Protein AF-A0A530QS96-F1 (afdb_monomer_lite)

Structure (mmCIF, N/CA/C/O backbone):
data_AF-A0A530QS96-F1
#
_entry.id   AF-A0A530QS96-F1
#
loop_
_atom_site.group_PDB
_atom_site.id
_atom_site.type_symbol
_atom_site.label_atom_id
_atom_site.label_alt_id
_atom_site.label_comp_id
_atom_site.label_asym_id
_atom_site.label_entity_id
_atom_site.label_seq_id
_atom_site.pdbx_PDB_ins_code
_atom_site.Cartn_x
_atom_site.Cartn_y
_atom_site.Cartn_z
_atom_site.occupancy
_atom_site.B_iso_or_equiv
_atom_site.auth_seq_id
_atom_site.auth_comp_id
_atom_site.auth_asym_id
_atom_site.auth_atom_id
_atom_site.pdbx_PDB_model_num
ATOM 1 N N . MET A 1 1 ? 52.918 -19.359 4.777 1.00 41.69 1 MET A N 1
ATOM 2 C CA . MET A 1 1 ? 51.983 -19.382 5.922 1.00 41.69 1 MET A CA 1
ATOM 3 C C . MET A 1 1 ? 50.692 -18.713 5.476 1.00 41.69 1 MET A C 1
ATOM 5 O O . MET A 1 1 ? 50.726 -17.524 5.203 1.00 41.69 1 MET A O 1
ATOM 9 N N . GLN A 1 2 ? 49.600 -19.462 5.316 1.00 41.09 2 GLN A N 1
ATOM 10 C CA . GLN A 1 2 ? 48.292 -18.922 4.927 1.00 41.09 2 GLN A CA 1
ATOM 11 C C . GLN A 1 2 ? 47.269 -19.390 5.961 1.00 41.09 2 GLN A C 1
ATOM 13 O O . GLN A 1 2 ? 47.094 -20.590 6.153 1.00 41.09 2 GLN A O 1
ATOM 18 N N . ALA A 1 3 ? 46.660 -18.446 6.676 1.00 48.38 3 ALA A N 1
ATOM 19 C CA . ALA A 1 3 ? 45.587 -18.742 7.613 1.00 48.38 3 ALA A CA 1
ATOM 20 C C . ALA A 1 3 ? 44.294 -19.028 6.827 1.00 48.38 3 ALA A C 1
ATOM 22 O O . ALA A 1 3 ? 43.953 -18.235 5.944 1.00 48.38 3 ALA A O 1
ATOM 23 N N . PRO A 1 4 ? 43.558 -20.116 7.115 1.00 53.84 4 PRO A N 1
ATOM 24 C CA . PRO A 1 4 ? 42.247 -20.332 6.524 1.00 53.84 4 PRO A CA 1
ATOM 25 C C . PRO A 1 4 ? 41.252 -19.346 7.148 1.00 53.84 4 PRO A C 1
ATOM 27 O O . PRO A 1 4 ? 40.903 -19.439 8.326 1.00 53.84 4 PRO A O 1
ATOM 30 N N . GLY A 1 5 ? 40.819 -18.370 6.350 1.00 58.47 5 GLY A N 1
ATOM 31 C CA . GLY A 1 5 ? 39.679 -17.523 6.675 1.00 58.47 5 GLY A CA 1
ATOM 32 C C . GLY A 1 5 ? 38.439 -18.398 6.826 1.00 58.47 5 GLY A C 1
ATOM 33 O O . GLY A 1 5 ? 38.080 -19.142 5.920 1.00 58.47 5 GLY A O 1
ATOM 34 N N . ARG A 1 6 ? 37.834 -18.336 8.010 1.00 57.03 6 ARG A N 1
ATOM 35 C CA . ARG A 1 6 ? 36.649 -19.079 8.442 1.00 57.03 6 ARG A CA 1
ATOM 36 C C . ARG A 1 6 ? 35.515 -18.882 7.420 1.00 57.03 6 ARG A C 1
ATOM 38 O O . ARG A 1 6 ? 34.917 -17.809 7.382 1.00 57.03 6 ARG A O 1
ATOM 45 N N . GLN A 1 7 ? 35.239 -19.896 6.596 1.00 61.59 7 GLN A N 1
ATOM 46 C CA . GLN A 1 7 ? 34.009 -19.975 5.807 1.00 61.59 7 GLN A CA 1
ATOM 47 C C . GLN A 1 7 ? 32.865 -19.951 6.828 1.00 61.59 7 GLN A C 1
ATOM 49 O O . GLN A 1 7 ? 32.731 -20.871 7.629 1.00 61.59 7 GLN A O 1
ATOM 54 N N . GLN A 1 8 ? 32.132 -18.843 6.910 1.00 60.78 8 GLN A N 1
ATOM 55 C CA . GLN A 1 8 ? 30.949 -18.793 7.759 1.00 60.78 8 GLN A CA 1
ATOM 56 C C . GLN A 1 8 ? 29.896 -19.667 7.085 1.00 60.78 8 GLN A C 1
ATOM 58 O O . GLN A 1 8 ? 29.435 -19.342 5.990 1.00 60.78 8 GLN A O 1
ATOM 63 N N . ASP A 1 9 ? 29.561 -20.789 7.715 1.00 62.66 9 ASP A N 1
ATOM 64 C CA . ASP A 1 9 ? 28.450 -21.641 7.312 1.00 62.66 9 ASP A CA 1
ATOM 65 C C . ASP A 1 9 ? 27.150 -20.848 7.503 1.00 62.66 9 ASP A C 1
ATOM 67 O O .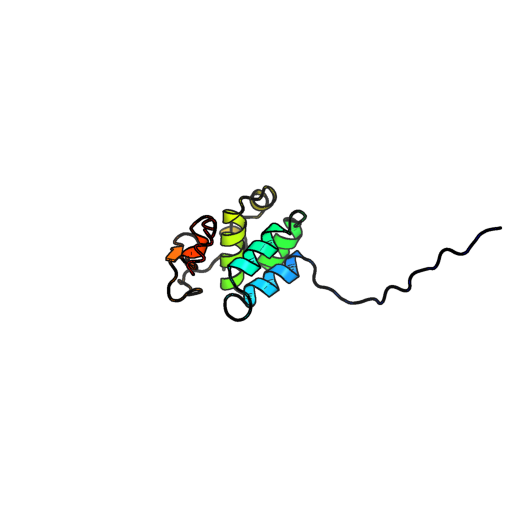 ASP A 1 9 ? 26.541 -20.834 8.573 1.00 62.66 9 ASP A O 1
ATOM 71 N N . PHE A 1 10 ? 26.749 -20.101 6.474 1.00 69.06 10 PHE A N 1
ATOM 72 C CA . PHE A 1 10 ? 25.456 -19.436 6.451 1.00 69.06 10 PHE A CA 1
ATOM 73 C C . PHE A 1 10 ? 24.372 -20.507 6.397 1.00 69.06 10 PHE A C 1
ATOM 75 O O . PHE A 1 10 ? 24.249 -21.239 5.414 1.00 69.06 10 PHE A O 1
ATOM 82 N N . TRP A 1 11 ? 23.558 -20.587 7.446 1.00 75.50 11 TRP A N 1
ATOM 83 C CA . TRP A 1 11 ? 22.350 -21.397 7.413 1.00 75.50 11 TRP A CA 1
ATOM 84 C C . TRP A 1 11 ? 21.424 -20.842 6.323 1.00 75.50 11 TRP A C 1
ATOM 86 O O . TRP A 1 11 ? 21.001 -19.685 6.384 1.00 75.50 11 TRP A O 1
ATOM 96 N N . SER A 1 12 ? 21.154 -21.634 5.282 1.00 80.94 12 SER A N 1
ATOM 97 C CA . SER A 1 12 ? 20.368 -21.197 4.127 1.00 80.94 12 SER A CA 1
ATOM 98 C C . SER A 1 12 ? 18.880 -21.097 4.482 1.00 80.94 12 SER A C 1
ATOM 100 O O . SER A 1 12 ? 18.108 -22.032 4.270 1.00 80.94 12 SER A O 1
ATOM 102 N N . VAL A 1 13 ? 18.474 -19.958 5.039 1.00 83.88 13 VAL A N 1
ATOM 103 C CA . VAL A 1 13 ? 17.069 -19.639 5.312 1.00 83.88 13 VAL A CA 1
ATOM 104 C C . VAL A 1 13 ? 16.438 -19.025 4.062 1.00 83.88 13 VAL A C 1
ATOM 106 O O . VAL A 1 13 ? 16.988 -18.105 3.456 1.00 83.88 13 VAL A O 1
ATOM 109 N N . THR A 1 14 ? 15.267 -19.528 3.667 1.00 88.81 14 THR A N 1
ATOM 110 C CA . THR A 1 14 ? 14.483 -18.921 2.582 1.00 88.81 14 THR A CA 1
ATOM 111 C C . THR A 1 14 ? 13.786 -17.672 3.111 1.00 88.81 14 THR A C 1
ATOM 113 O O . THR A 1 14 ? 12.987 -17.762 4.038 1.00 88.81 14 THR A O 1
ATOM 116 N N . LEU A 1 15 ? 14.082 -16.512 2.521 1.00 88.88 15 LEU A N 1
ATOM 117 C CA . LEU A 1 15 ? 13.524 -15.218 2.920 1.00 88.88 15 LEU A CA 1
ATOM 118 C C . LEU A 1 15 ? 12.751 -14.576 1.762 1.00 88.88 15 LEU A C 1
ATOM 120 O O . LEU A 1 15 ? 13.149 -14.683 0.598 1.00 88.88 15 LEU A O 1
ATOM 124 N N . SER A 1 16 ? 11.660 -13.877 2.085 1.00 91.75 16 SER A N 1
ATOM 125 C CA . SER A 1 16 ? 10.961 -13.014 1.129 1.00 91.75 16 SER A CA 1
ATOM 126 C C . SER A 1 16 ? 11.888 -11.893 0.655 1.00 91.75 16 SER A C 1
ATOM 128 O O . SER A 1 16 ? 12.681 -11.350 1.427 1.00 91.75 16 SER A O 1
ATOM 130 N N . SER A 1 17 ? 11.763 -11.498 -0.615 1.00 92.81 17 SER A N 1
ATOM 131 C CA . SER A 1 17 ? 12.383 -10.248 -1.056 1.00 92.81 17 SER A CA 1
ATOM 132 C C . SER A 1 17 ? 11.726 -9.068 -0.323 1.00 92.81 17 SER A C 1
ATOM 134 O O . SER A 1 17 ? 10.545 -9.173 0.023 1.00 92.81 17 SER A O 1
ATOM 136 N N . PRO A 1 18 ? 12.426 -7.937 -0.117 1.00 93.19 18 PRO A N 1
ATOM 137 C CA . PRO A 1 18 ? 11.847 -6.774 0.560 1.00 93.19 18 PRO A CA 1
ATOM 138 C C . PRO A 1 18 ? 10.528 -6.313 -0.072 1.00 93.19 18 PRO A C 1
ATOM 140 O O . PRO A 1 18 ? 9.588 -5.955 0.628 1.00 93.19 18 PRO A O 1
ATOM 143 N N . GLU A 1 19 ? 10.426 -6.398 -1.402 1.00 94.94 19 GLU A N 1
ATOM 144 C CA . GLU A 1 19 ? 9.218 -6.030 -2.140 1.00 94.94 19 GLU A CA 1
ATOM 145 C C . GLU A 1 19 ? 8.035 -6.935 -1.799 1.00 94.94 19 GLU A C 1
ATOM 147 O O . GLU A 1 19 ? 6.924 -6.453 -1.595 1.00 94.94 19 GLU A O 1
ATOM 152 N N . ARG A 1 20 ? 8.271 -8.248 -1.722 1.00 95.69 20 ARG A N 1
ATOM 153 C CA . ARG A 1 20 ? 7.233 -9.220 -1.380 1.00 95.69 20 ARG A CA 1
ATOM 154 C C . ARG A 1 20 ? 6.846 -9.115 0.092 1.00 95.69 20 ARG A C 1
ATOM 156 O O . ARG A 1 20 ? 5.655 -9.053 0.381 1.00 95.69 20 ARG A O 1
ATOM 163 N N . ALA A 1 21 ? 7.837 -9.035 0.976 1.00 95.69 21 ALA A N 1
ATOM 164 C CA . ALA A 1 21 ? 7.627 -8.877 2.410 1.00 95.69 21 ALA A CA 1
ATOM 165 C C . ALA A 1 21 ? 6.774 -7.637 2.709 1.00 95.69 21 ALA A C 1
ATOM 167 O O . ALA A 1 21 ? 5.865 -7.692 3.529 1.00 95.69 21 ALA A O 1
ATOM 168 N N . TYR A 1 22 ? 6.994 -6.532 1.990 1.00 96.38 22 TYR A N 1
ATOM 169 C CA . TYR A 1 22 ? 6.177 -5.338 2.170 1.00 96.38 22 TYR A CA 1
ATOM 170 C C . TYR A 1 22 ? 4.711 -5.544 1.774 1.00 96.38 22 TYR A C 1
ATOM 172 O O . TYR A 1 22 ? 3.808 -5.136 2.498 1.00 96.38 22 TYR A O 1
ATOM 180 N N . LEU A 1 23 ? 4.445 -6.201 0.642 1.00 96.88 23 LEU A N 1
ATOM 181 C CA . LEU A 1 23 ? 3.066 -6.500 0.239 1.00 96.88 23 LEU A CA 1
ATOM 182 C C . LEU A 1 23 ? 2.371 -7.454 1.222 1.00 96.88 23 LEU A C 1
ATOM 184 O O . LEU A 1 23 ? 1.163 -7.335 1.416 1.00 96.88 23 LEU A O 1
ATOM 188 N N . GLU A 1 24 ? 3.123 -8.370 1.839 1.00 96.38 24 GLU A N 1
ATOM 189 C CA . GLU A 1 24 ? 2.647 -9.251 2.912 1.00 96.38 24 GLU A CA 1
ATOM 190 C C . GLU A 1 24 ? 2.272 -8.427 4.154 1.00 96.38 24 GLU A C 1
ATOM 192 O O . GLU A 1 24 ? 1.149 -8.538 4.631 1.00 96.38 24 GLU A O 1
ATOM 197 N N . VAL A 1 25 ? 3.120 -7.485 4.579 1.00 96.94 25 VAL A N 1
ATOM 198 C CA . VAL A 1 25 ? 2.809 -6.539 5.669 1.00 96.94 25 VAL A CA 1
ATOM 199 C C . VAL A 1 25 ? 1.519 -5.750 5.404 1.00 96.94 25 VAL A C 1
ATOM 201 O O . VAL A 1 25 ? 0.714 -5.543 6.308 1.00 96.94 25 VAL A O 1
ATOM 204 N N . LEU A 1 26 ? 1.269 -5.321 4.163 1.00 97.56 26 LEU A N 1
ATOM 205 C CA . LEU A 1 26 ? 0.048 -4.581 3.819 1.00 97.56 26 LEU A CA 1
ATOM 206 C C . LEU A 1 26 ? -1.235 -5.428 3.878 1.00 97.56 26 LEU A C 1
ATOM 208 O O . LEU A 1 26 ? -2.331 -4.861 3.951 1.00 97.56 26 LEU A O 1
ATOM 212 N N . MET A 1 27 ? -1.137 -6.762 3.822 1.00 96.56 27 MET A N 1
ATOM 213 C CA . MET A 1 27 ? -2.301 -7.637 4.023 1.00 96.56 27 MET A CA 1
ATOM 214 C C . MET A 1 27 ? -2.849 -7.499 5.442 1.00 96.56 27 MET A C 1
ATOM 216 O O . MET A 1 27 ? -4.071 -7.477 5.620 1.00 96.56 27 MET A O 1
ATOM 220 N N . ASP A 1 28 ? -1.942 -7.309 6.392 1.00 96.62 28 ASP A N 1
ATOM 221 C CA . ASP A 1 28 ? -2.166 -7.313 7.833 1.00 96.62 28 ASP A CA 1
ATOM 222 C C . ASP A 1 28 ? -2.604 -5.947 8.395 1.00 96.62 28 ASP A C 1
ATOM 224 O O . ASP A 1 28 ? -2.982 -5.833 9.560 1.00 96.62 28 ASP A O 1
ATOM 228 N N . VAL A 1 29 ? -2.629 -4.898 7.563 1.00 96.62 29 VAL A N 1
ATOM 229 C CA . VAL A 1 29 ? -3.124 -3.563 7.947 1.00 96.62 29 VAL A CA 1
ATOM 230 C C . VAL A 1 29 ? -4.653 -3.495 7.866 1.00 96.62 29 VAL A C 1
ATOM 232 O O . VAL A 1 29 ? -5.194 -3.825 6.814 1.00 96.62 29 VAL A O 1
ATOM 235 N N . PRO A 1 30 ? -5.399 -3.003 8.870 1.00 94.25 30 PRO A N 1
ATOM 236 C CA . PRO A 1 30 ? -4.939 -2.420 10.135 1.00 94.25 30 PRO A CA 1
ATOM 237 C C . PRO A 1 30 ? -4.920 -3.402 11.319 1.00 94.25 30 PRO A C 1
ATOM 239 O O . PRO A 1 30 ? -4.809 -2.957 12.456 1.00 94.25 30 PRO A O 1
ATOM 242 N N . GLU A 1 31 ? -5.153 -4.694 11.084 1.00 93.88 31 GLU A N 1
ATOM 243 C CA . GLU A 1 31 ? -5.479 -5.665 12.135 1.00 93.88 31 GLU A CA 1
ATOM 244 C C . GLU A 1 31 ? -4.309 -5.914 13.084 1.00 93.88 31 GLU A C 1
ATOM 246 O O . GLU A 1 31 ? -4.443 -5.721 14.291 1.00 93.88 31 GLU A O 1
ATOM 251 N N . THR A 1 32 ? -3.164 -6.326 12.545 1.00 95.94 32 THR A N 1
ATOM 252 C CA . THR A 1 32 ? -1.952 -6.607 13.330 1.00 95.94 32 THR A CA 1
ATOM 253 C C . THR A 1 32 ? -0.837 -5.608 13.046 1.00 95.94 32 THR A C 1
ATOM 255 O O . THR A 1 32 ? 0.042 -5.415 13.884 1.00 95.94 32 THR A O 1
ATOM 258 N N . VAL A 1 33 ? -0.891 -4.923 11.900 1.00 96.56 33 VAL A N 1
ATOM 259 C CA . VAL A 1 33 ? 0.054 -3.866 11.530 1.00 96.56 33 VAL A CA 1
ATOM 260 C C . VAL A 1 33 ? -0.684 -2.537 11.410 1.00 96.56 33 VAL A C 1
ATOM 262 O O . VAL A 1 33 ? -1.661 -2.417 10.677 1.00 96.56 33 VAL A O 1
ATOM 265 N N . SER A 1 34 ? -0.203 -1.498 12.094 1.00 96.31 34 SER A N 1
ATOM 266 C CA . SER A 1 34 ? -0.786 -0.160 11.968 1.00 96.31 34 SER A CA 1
ATOM 267 C C . SER A 1 34 ? -0.392 0.511 10.646 1.00 96.31 34 SER A C 1
ATOM 269 O O . SER A 1 34 ? 0.659 0.226 10.066 1.00 96.31 34 SER A O 1
ATOM 271 N N . PHE A 1 35 ? -1.214 1.455 10.175 1.00 95.69 35 PHE A N 1
ATOM 272 C CA . PHE A 1 35 ? -0.879 2.273 9.001 1.00 95.69 35 PHE A CA 1
ATOM 273 C C . PHE A 1 35 ? 0.453 3.007 9.171 1.00 95.69 35 PHE A C 1
ATOM 275 O O . PHE A 1 35 ? 1.242 3.066 8.230 1.00 95.69 35 PHE A O 1
ATOM 282 N N . GLU A 1 36 ? 0.707 3.522 10.373 1.00 95.00 36 GLU A N 1
ATOM 283 C CA . GLU A 1 36 ? 1.943 4.226 10.697 1.00 95.00 36 GLU A CA 1
ATOM 284 C C . GLU A 1 36 ? 3.155 3.291 10.612 1.00 95.00 36 GLU A C 1
ATOM 286 O O . GLU A 1 36 ? 4.135 3.616 9.948 1.00 95.00 36 GLU A O 1
ATOM 291 N N . HIS A 1 37 ? 3.067 2.083 11.177 1.00 95.56 37 HIS A N 1
ATOM 292 C CA . HIS A 1 37 ? 4.160 1.111 11.107 1.00 95.56 37 HIS A CA 1
ATOM 293 C C . HIS A 1 37 ? 4.446 0.677 9.661 1.00 95.56 37 HIS A C 1
ATOM 295 O O . HIS A 1 37 ? 5.597 0.642 9.226 1.00 95.56 37 HIS A O 1
ATOM 301 N N . ALA A 1 38 ? 3.402 0.410 8.871 1.00 96.75 38 ALA A N 1
ATOM 302 C CA . ALA A 1 38 ? 3.552 0.098 7.451 1.00 96.75 38 ALA A CA 1
ATOM 303 C C . ALA A 1 38 ? 4.164 1.266 6.651 1.00 96.75 38 ALA A C 1
ATOM 305 O O . ALA A 1 38 ? 4.927 1.044 5.707 1.00 96.75 38 ALA A O 1
ATOM 306 N N . ASN A 1 39 ? 3.866 2.511 7.025 1.00 94.50 39 ASN A N 1
ATOM 307 C CA . ASN A 1 39 ? 4.466 3.693 6.417 1.00 94.50 39 ASN A CA 1
ATOM 308 C C . ASN A 1 39 ? 5.950 3.847 6.800 1.00 94.50 39 ASN A C 1
ATOM 310 O O . ASN A 1 39 ? 6.779 4.066 5.920 1.00 94.50 39 ASN A O 1
ATOM 314 N N . GLN A 1 40 ? 6.307 3.649 8.070 1.00 93.75 40 GLN A N 1
ATOM 315 C CA . GLN A 1 40 ? 7.699 3.661 8.544 1.00 93.75 40 GLN A CA 1
ATOM 316 C C . GLN A 1 40 ? 8.551 2.588 7.856 1.00 93.75 40 GLN A C 1
ATOM 318 O O . GLN A 1 40 ? 9.678 2.856 7.435 1.00 93.75 40 GLN A O 1
ATOM 323 N N . LEU A 1 41 ? 7.998 1.385 7.665 1.00 94.50 41 LEU A N 1
ATOM 324 C CA . LEU A 1 41 ? 8.667 0.325 6.913 1.00 94.50 41 LEU A CA 1
ATOM 325 C C . LEU A 1 41 ? 8.949 0.755 5.472 1.00 94.50 41 LEU A C 1
ATOM 327 O O . LEU A 1 41 ? 10.077 0.604 5.008 1.00 94.50 41 LEU A O 1
ATOM 331 N N . LEU A 1 42 ? 7.965 1.339 4.779 1.00 93.25 42 LEU A N 1
ATOM 332 C CA . LEU A 1 42 ? 8.167 1.853 3.422 1.00 93.25 42 LEU A CA 1
ATOM 333 C C . LEU A 1 42 ? 9.234 2.944 3.374 1.00 93.25 42 LEU A C 1
ATOM 335 O O . LEU A 1 42 ? 10.001 2.999 2.412 1.00 93.25 42 LEU A O 1
ATOM 339 N N . GLN A 1 43 ? 9.315 3.776 4.416 1.00 90.38 43 GLN A N 1
ATOM 340 C CA . GLN A 1 43 ? 10.312 4.836 4.496 1.00 90.38 43 GLN A CA 1
ATOM 341 C C . GLN A 1 43 ? 11.750 4.321 4.517 1.00 90.38 43 GLN A C 1
ATOM 343 O O . GLN A 1 43 ? 12.635 4.927 3.909 1.00 90.38 43 GLN A O 1
ATOM 348 N N . GLY A 1 44 ? 11.971 3.161 5.139 1.00 89.06 44 GLY A N 1
ATOM 349 C CA . GLY A 1 44 ? 13.257 2.467 5.124 1.00 89.06 44 GLY A CA 1
ATOM 350 C C . GLY A 1 44 ? 13.601 1.791 3.790 1.00 89.06 44 GLY A C 1
ATOM 351 O O . GLY A 1 44 ? 14.763 1.458 3.553 1.00 89.06 44 GLY A O 1
ATOM 352 N N . MET A 1 45 ? 12.638 1.600 2.883 1.00 87.50 45 MET A N 1
ATOM 353 C CA . MET A 1 45 ? 12.827 0.857 1.628 1.00 87.50 45 MET A CA 1
ATOM 354 C C . MET A 1 45 ? 13.345 1.737 0.480 1.00 87.50 45 MET A C 1
ATOM 356 O O . MET A 1 45 ? 12.745 1.841 -0.592 1.00 87.50 45 MET A O 1
ATOM 360 N N . THR A 1 46 ? 14.506 2.358 0.674 1.00 80.50 46 THR A N 1
ATOM 361 C CA . THR A 1 46 ? 15.119 3.270 -0.311 1.00 80.50 46 THR A CA 1
ATOM 362 C C . THR A 1 46 ? 15.650 2.567 -1.568 1.00 80.50 46 THR A C 1
ATOM 364 O O . THR A 1 46 ? 15.781 3.198 -2.618 1.00 80.50 46 THR A O 1
ATOM 367 N N . THR A 1 47 ? 15.915 1.259 -1.496 1.00 79.12 47 THR A N 1
ATOM 368 C CA . THR A 1 47 ? 16.517 0.440 -2.569 1.00 79.12 47 THR A CA 1
ATOM 369 C C . THR A 1 47 ? 15.516 -0.460 -3.305 1.00 79.12 47 THR A C 1
ATOM 371 O O . THR A 1 47 ? 15.908 -1.377 -4.029 1.00 79.12 47 THR A O 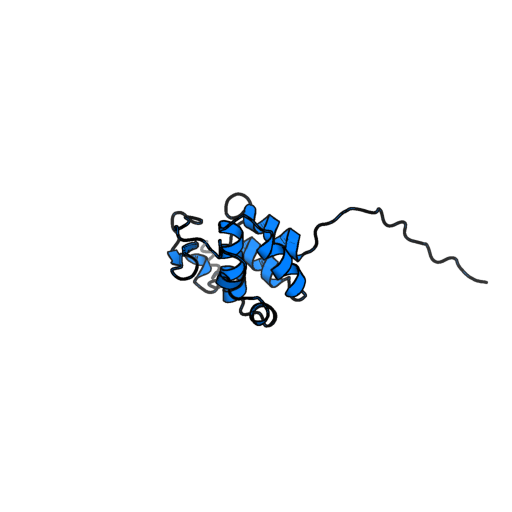1
ATOM 374 N N . LEU A 1 48 ? 14.218 -0.190 -3.147 1.00 85.81 48 LEU A N 1
ATOM 375 C CA . LEU A 1 48 ? 13.120 -0.909 -3.796 1.00 85.81 48 LEU A CA 1
ATOM 376 C C . LEU A 1 48 ? 13.316 -1.009 -5.319 1.00 85.81 48 LEU A C 1
ATOM 378 O O . LEU A 1 48 ? 13.459 0.007 -6.002 1.00 85.81 48 LEU A O 1
ATOM 382 N N . SER A 1 49 ? 13.282 -2.228 -5.876 1.00 90.88 49 SER A N 1
ATOM 383 C CA . SER A 1 49 ? 13.352 -2.427 -7.327 1.00 90.88 49 SER A CA 1
ATOM 384 C C . SER A 1 49 ? 11.975 -2.203 -7.968 1.00 90.88 49 SER A C 1
ATOM 386 O O . SER A 1 49 ? 11.078 -3.030 -7.764 1.00 90.88 49 SER A O 1
ATOM 388 N N . PRO A 1 50 ? 11.786 -1.169 -8.819 1.00 91.06 50 PRO A N 1
ATOM 389 C CA . PRO A 1 50 ? 10.495 -0.919 -9.466 1.00 91.06 50 PRO A CA 1
ATOM 390 C C . PRO A 1 50 ? 10.030 -2.108 -10.305 1.00 91.06 50 PRO A C 1
ATOM 392 O O . PRO A 1 50 ? 8.858 -2.461 -10.291 1.00 91.06 50 PRO A O 1
ATOM 395 N N . ARG A 1 51 ? 10.969 -2.777 -10.986 1.00 93.25 51 ARG A N 1
ATOM 396 C CA . ARG A 1 51 ? 10.677 -3.927 -11.846 1.00 93.25 51 ARG A CA 1
ATOM 397 C C . ARG A 1 51 ? 10.152 -5.124 -11.050 1.00 93.25 51 ARG A C 1
ATOM 399 O O . ARG A 1 51 ? 9.201 -5.765 -11.487 1.00 93.25 51 ARG A O 1
ATOM 406 N N . ARG A 1 52 ? 10.757 -5.441 -9.897 1.00 94.50 52 ARG A N 1
ATOM 407 C CA . ARG A 1 52 ? 10.275 -6.539 -9.037 1.00 94.50 52 ARG A CA 1
ATOM 408 C C . ARG A 1 52 ? 8.935 -6.189 -8.407 1.00 94.50 52 ARG A C 1
ATOM 410 O O . ARG A 1 52 ? 8.028 -7.016 -8.430 1.00 94.50 52 ARG A O 1
ATOM 417 N N . MET A 1 53 ? 8.800 -4.963 -7.904 1.00 95.00 53 MET A N 1
ATOM 418 C CA . MET A 1 53 ? 7.548 -4.484 -7.326 1.00 95.00 53 MET A CA 1
ATOM 419 C C . MET A 1 53 ? 6.408 -4.530 -8.349 1.00 95.00 53 MET A C 1
ATOM 421 O O . MET A 1 53 ? 5.347 -5.064 -8.052 1.00 95.00 53 MET A O 1
ATOM 425 N N . GLU A 1 54 ? 6.632 -4.082 -9.586 1.00 94.50 54 GLU A N 1
ATOM 426 C CA . GLU A 1 54 ? 5.648 -4.199 -10.665 1.00 94.50 54 GLU A CA 1
ATOM 427 C C . GLU A 1 54 ? 5.230 -5.657 -10.912 1.00 94.50 54 GLU A C 1
ATOM 429 O O . GLU A 1 54 ? 4.037 -5.958 -10.970 1.00 94.50 54 GLU A O 1
ATOM 434 N N . GLN A 1 55 ? 6.192 -6.578 -11.040 1.00 94.62 55 GLN A N 1
ATOM 435 C CA . GLN A 1 55 ? 5.896 -7.999 -11.248 1.00 94.62 55 GLN A CA 1
ATOM 436 C C . GLN A 1 55 ? 5.057 -8.587 -10.109 1.00 94.62 55 GLN A C 1
ATOM 438 O O . GLN A 1 55 ? 4.166 -9.401 -10.358 1.00 94.62 55 GLN A O 1
ATOM 443 N N . LEU A 1 56 ? 5.326 -8.177 -8.869 1.00 95.56 56 LEU A N 1
ATOM 444 C CA . LEU A 1 56 ? 4.560 -8.596 -7.702 1.00 95.56 56 LEU A CA 1
ATOM 445 C C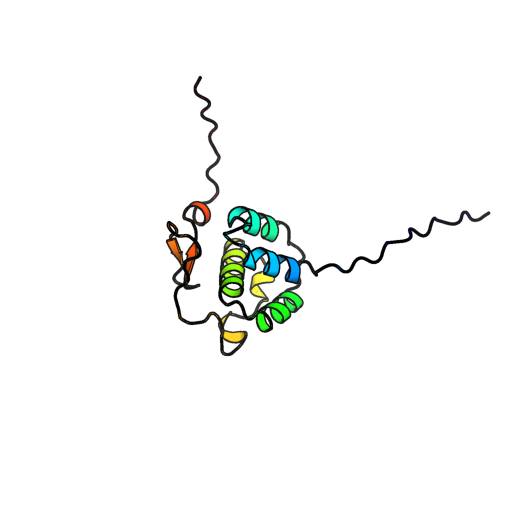 . LEU A 1 56 ? 3.165 -7.966 -7.682 1.00 95.56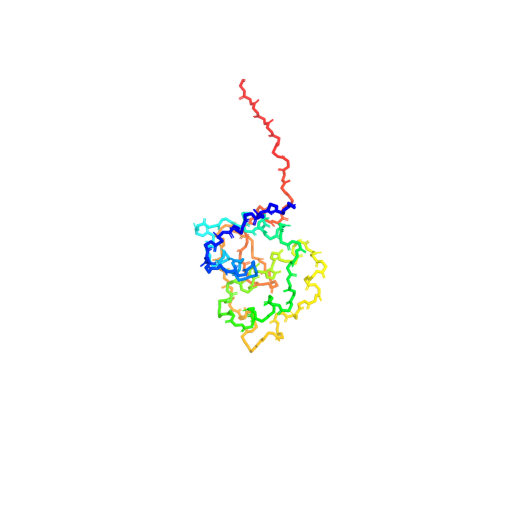 56 LEU A C 1
ATOM 447 O O . LEU A 1 56 ? 2.195 -8.678 -7.446 1.00 95.56 56 LEU A O 1
ATOM 451 N N . LEU A 1 57 ? 3.033 -6.677 -8.005 1.00 94.56 57 LEU A N 1
ATOM 452 C CA . LEU A 1 57 ? 1.743 -5.988 -8.090 1.00 94.56 57 LEU A CA 1
ATOM 453 C C . LEU A 1 57 ? 0.828 -6.618 -9.144 1.00 94.56 57 LEU A C 1
ATOM 455 O O . LEU A 1 57 ? -0.352 -6.816 -8.867 1.00 94.56 57 LEU A O 1
ATOM 459 N N . ARG A 1 58 ? 1.367 -7.008 -10.308 1.00 93.81 58 ARG A N 1
ATOM 460 C CA . ARG A 1 58 ? 0.610 -7.731 -11.349 1.00 93.81 58 ARG A CA 1
ATOM 461 C C . ARG A 1 58 ? 0.116 -9.101 -10.872 1.00 93.81 58 ARG A C 1
ATOM 463 O O . ARG A 1 58 ? -0.958 -9.533 -11.270 1.00 93.81 58 ARG A O 1
ATOM 470 N N . LYS A 1 59 ? 0.878 -9.782 -10.010 1.00 93.44 59 LYS A N 1
ATOM 471 C CA . LYS A 1 59 ? 0.508 -11.090 -9.434 1.00 93.44 59 LYS A CA 1
ATOM 472 C C . LYS A 1 59 ? -0.368 -10.984 -8.182 1.00 93.44 59 LYS A C 1
ATOM 474 O O . LYS A 1 59 ? -1.042 -11.945 -7.827 1.00 93.44 59 LYS A O 1
ATOM 479 N N . CYS A 1 60 ? -0.353 -9.845 -7.495 1.00 93.81 60 CYS A N 1
ATOM 480 C CA . CYS A 1 60 ? -1.092 -9.630 -6.256 1.00 93.81 60 CYS A CA 1
ATOM 481 C C . CYS A 1 60 ? -2.594 -9.596 -6.545 1.00 93.81 60 CYS A C 1
ATOM 483 O O . CYS A 1 60 ? -3.056 -8.691 -7.218 1.00 93.81 60 CYS A O 1
ATOM 485 N N . THR A 1 61 ? -3.394 -10.522 -6.032 1.00 91.31 61 THR A N 1
ATOM 486 C CA . THR A 1 61 ? -4.853 -10.528 -6.270 1.00 91.31 61 THR A CA 1
ATOM 487 C C . THR A 1 61 ? -5.626 -9.624 -5.302 1.00 91.31 61 THR A C 1
ATOM 489 O O . THR A 1 61 ? -6.801 -9.322 -5.516 1.00 91.31 61 THR A O 1
ATOM 492 N N . SER A 1 62 ? -4.968 -9.145 -4.242 1.00 93.88 62 SER A N 1
ATOM 493 C CA . SER A 1 62 ? -5.581 -8.304 -3.218 1.00 93.88 62 SER A CA 1
ATOM 494 C C . SER A 1 62 ? -5.667 -6.847 -3.668 1.00 93.88 62 SER A C 1
ATOM 496 O O . SER A 1 62 ? -4.696 -6.090 -3.651 1.00 93.88 62 SER A O 1
ATOM 498 N N . VAL A 1 63 ? -6.880 -6.416 -4.014 1.00 93.62 63 VAL A N 1
ATOM 499 C CA . VAL A 1 63 ? -7.156 -5.013 -4.356 1.00 93.62 63 VAL A CA 1
ATOM 500 C C . VAL A 1 63 ? -6.874 -4.071 -3.176 1.00 93.62 63 VAL A C 1
ATOM 502 O O . VAL A 1 63 ? -6.450 -2.938 -3.392 1.00 93.62 63 VAL A O 1
ATOM 505 N N . LYS A 1 64 ? -7.078 -4.536 -1.933 1.00 94.88 64 LYS A N 1
ATOM 506 C CA . LYS A 1 64 ? -6.721 -3.798 -0.709 1.00 94.88 64 LYS A CA 1
ATOM 507 C C . LYS A 1 64 ? -5.228 -3.462 -0.709 1.00 94.88 64 LYS A C 1
ATOM 509 O O . LYS A 1 64 ? -4.884 -2.288 -0.618 1.00 94.88 64 LYS A O 1
ATOM 514 N N . VAL A 1 65 ? -4.373 -4.471 -0.889 1.00 96.38 65 VAL A N 1
ATOM 515 C CA . VAL A 1 65 ? -2.912 -4.303 -0.877 1.00 96.38 65 VAL A CA 1
ATOM 516 C C . VAL A 1 65 ? -2.445 -3.394 -1.997 1.00 96.38 65 VAL A C 1
ATOM 518 O O . VAL A 1 65 ? -1.699 -2.459 -1.734 1.00 96.38 65 VAL A O 1
ATOM 521 N N . ARG A 1 66 ? -2.927 -3.601 -3.230 1.00 95.25 66 ARG A N 1
ATOM 522 C CA . ARG A 1 66 ? -2.559 -2.731 -4.357 1.00 95.25 66 ARG A CA 1
ATOM 523 C C . ARG A 1 66 ? -2.882 -1.267 -4.056 1.00 95.25 66 ARG A C 1
ATOM 525 O O . ARG A 1 66 ? -2.020 -0.409 -4.194 1.00 95.25 66 ARG A O 1
ATOM 532 N N . ARG A 1 67 ? -4.112 -0.972 -3.624 1.00 95.69 67 ARG A N 1
ATOM 533 C CA . ARG A 1 67 ? -4.544 0.405 -3.328 1.00 95.69 67 ARG A CA 1
ATOM 534 C C . ARG A 1 67 ? -3.728 1.033 -2.207 1.00 95.69 67 ARG A C 1
ATOM 536 O O . ARG A 1 67 ? -3.271 2.159 -2.364 1.00 95.69 67 ARG A O 1
ATOM 543 N N . LEU A 1 68 ? -3.537 0.299 -1.113 1.00 96.31 68 LEU A N 1
ATOM 544 C CA . LEU A 1 68 ? -2.791 0.788 0.038 1.00 96.31 68 LEU A CA 1
ATOM 545 C C . LEU A 1 68 ? -1.319 1.041 -0.311 1.00 96.31 68 LEU A C 1
ATOM 547 O O . LEU A 1 68 ? -0.786 2.086 0.047 1.00 96.31 68 LEU A O 1
ATOM 551 N N . PHE A 1 69 ? -0.703 0.146 -1.089 1.00 95.56 69 PHE A N 1
ATOM 552 C CA . PHE A 1 69 ? 0.658 0.317 -1.591 1.00 95.56 69 PHE A CA 1
ATOM 553 C C . PHE A 1 69 ? 0.804 1.612 -2.394 1.00 95.56 69 PHE A C 1
ATOM 555 O O . PHE A 1 69 ? 1.673 2.425 -2.092 1.00 95.56 69 PHE A O 1
ATOM 562 N N . TYR A 1 70 ? -0.051 1.828 -3.402 1.00 94.62 70 TYR A N 1
ATOM 563 C CA . TYR A 1 70 ? 0.035 3.037 -4.224 1.00 94.62 70 TYR A CA 1
ATOM 564 C C . TYR A 1 70 ? -0.229 4.308 -3.410 1.00 94.62 70 TYR A C 1
ATOM 566 O O . TYR A 1 70 ? 0.467 5.298 -3.617 1.00 94.62 70 TYR A O 1
ATOM 574 N N . TRP A 1 71 ? -1.184 4.276 -2.476 1.00 95.12 71 TRP A N 1
ATOM 575 C CA . TRP A 1 71 ? -1.467 5.409 -1.595 1.00 95.12 71 TRP A CA 1
ATOM 576 C C . TRP A 1 71 ? -0.246 5.770 -0.730 1.00 95.12 71 TRP A C 1
ATOM 578 O O . TRP A 1 71 ? 0.176 6.926 -0.710 1.00 95.12 71 TRP A O 1
ATOM 588 N N . MET A 1 72 ? 0.388 4.780 -0.085 1.00 93.94 72 MET A N 1
ATOM 589 C CA . MET A 1 72 ? 1.582 5.003 0.743 1.00 93.94 72 MET A CA 1
ATOM 590 C C . MET A 1 72 ? 2.795 5.436 -0.091 1.00 93.94 72 MET A C 1
ATOM 592 O O . MET A 1 72 ? 3.524 6.352 0.294 1.00 93.94 72 MET A O 1
ATOM 596 N N . ALA A 1 73 ? 3.013 4.812 -1.249 1.00 92.19 73 ALA A N 1
ATOM 597 C CA . ALA A 1 73 ? 4.137 5.134 -2.122 1.00 92.19 73 ALA A CA 1
ATOM 598 C C . ALA A 1 73 ? 4.022 6.540 -2.728 1.00 92.19 73 ALA A C 1
ATOM 600 O O . ALA A 1 73 ? 5.022 7.253 -2.813 1.00 92.19 73 ALA A O 1
ATOM 601 N N . GLU A 1 74 ? 2.810 6.960 -3.099 1.00 91.69 74 GLU A N 1
ATOM 602 C CA . GLU A 1 74 ? 2.559 8.316 -3.581 1.00 91.69 74 GLU A CA 1
ATOM 603 C C . GLU A 1 74 ? 2.753 9.356 -2.474 1.00 91.69 74 GLU A C 1
ATOM 605 O O . GLU A 1 74 ? 3.421 10.363 -2.707 1.00 91.69 74 GLU A O 1
ATOM 610 N N . ARG A 1 75 ? 2.249 9.092 -1.259 1.00 90.00 75 ARG A N 1
ATOM 611 C CA . ARG A 1 75 ? 2.427 9.981 -0.098 1.00 90.00 75 ARG A CA 1
ATOM 612 C C . ARG A 1 75 ? 3.899 10.272 0.197 1.00 90.00 75 ARG A C 1
ATOM 614 O O . ARG A 1 75 ? 4.240 11.412 0.493 1.00 90.00 75 ARG A O 1
ATOM 621 N N . ASN A 1 76 ? 4.769 9.266 0.106 1.00 87.12 76 ASN A N 1
ATOM 622 C CA . ASN A 1 76 ? 6.200 9.433 0.382 1.00 87.12 76 ASN A CA 1
ATOM 623 C C . ASN A 1 76 ? 7.005 9.991 -0.816 1.00 87.12 76 ASN A C 1
ATOM 625 O O . ASN A 1 76 ? 8.198 10.249 -0.683 1.00 87.12 76 ASN A O 1
ATOM 629 N N . ASN A 1 77 ? 6.371 10.203 -1.979 1.00 81.94 77 ASN A N 1
ATOM 630 C CA . ASN A 1 77 ? 6.936 10.865 -3.165 1.00 81.94 77 ASN A CA 1
ATOM 631 C C . ASN A 1 77 ? 8.319 10.340 -3.620 1.00 81.94 77 ASN A C 1
ATOM 633 O O . ASN A 1 77 ? 9.206 11.102 -4.018 1.00 81.94 77 ASN A O 1
ATOM 637 N N . TYR A 1 78 ? 8.526 9.021 -3.583 1.00 80.25 78 TYR A N 1
ATOM 638 C CA . TYR A 1 78 ? 9.808 8.435 -3.974 1.00 80.25 78 TYR A CA 1
ATOM 639 C C . TYR A 1 78 ? 10.096 8.552 -5.475 1.00 80.25 78 TYR A C 1
ATOM 641 O O . TYR A 1 78 ? 9.232 8.336 -6.326 1.00 80.25 78 TYR A O 1
ATOM 649 N N . ALA A 1 79 ? 11.365 8.771 -5.832 1.00 82.88 79 ALA A N 1
ATOM 650 C CA . ALA A 1 79 ? 11.798 8.795 -7.232 1.00 82.88 79 ALA A CA 1
ATOM 651 C C . ALA A 1 79 ? 11.527 7.466 -7.964 1.00 82.88 79 ALA A C 1
ATOM 653 O O . ALA A 1 79 ? 11.247 7.461 -9.163 1.00 82.88 79 ALA A O 1
ATOM 654 N N . TRP A 1 80 ? 11.583 6.336 -7.248 1.00 85.06 80 TRP A N 1
ATOM 655 C CA . TRP A 1 80 ? 11.301 5.017 -7.811 1.00 85.06 80 TRP A CA 1
ATOM 656 C C . TRP A 1 80 ? 9.813 4.810 -8.123 1.00 85.06 80 TRP A C 1
ATOM 658 O O . TRP A 1 80 ? 9.499 4.070 -9.053 1.00 85.06 80 TRP A O 1
ATOM 668 N N . PHE A 1 81 ? 8.901 5.501 -7.427 1.00 88.12 81 PHE A N 1
ATOM 669 C CA . PHE A 1 81 ? 7.458 5.389 -7.656 1.00 88.12 81 PHE A CA 1
ATOM 670 C C . PHE A 1 81 ? 7.071 5.845 -9.065 1.00 88.12 81 PHE A C 1
ATOM 672 O O . PHE A 1 81 ? 6.266 5.199 -9.728 1.00 88.12 81 PHE A O 1
ATOM 679 N N . LYS A 1 82 ? 7.738 6.887 -9.579 1.00 87.06 82 LYS A N 1
ATOM 680 C CA . LYS A 1 82 ? 7.546 7.401 -10.948 1.00 87.06 82 LYS A CA 1
ATOM 681 C C . LYS A 1 82 ? 7.859 6.372 -12.041 1.00 87.06 82 LYS A C 1
ATOM 683 O O . LYS A 1 82 ? 7.468 6.566 -13.186 1.00 87.06 82 LYS A O 1
ATOM 688 N N . LYS A 1 83 ? 8.592 5.306 -11.702 1.00 90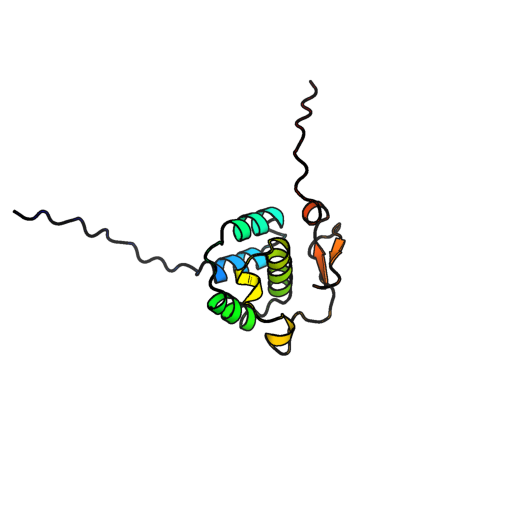.50 83 LYS A N 1
ATOM 689 C CA . LYS A 1 83 ? 8.956 4.217 -12.619 1.00 90.50 83 LYS A CA 1
ATOM 690 C C . LYS A 1 83 ? 7.941 3.072 -12.610 1.00 90.50 83 LYS A C 1
ATOM 692 O O . LYS A 1 83 ? 8.069 2.170 -13.429 1.00 90.50 83 LYS A O 1
ATOM 697 N N . LEU A 1 84 ? 6.978 3.073 -11.685 1.00 91.31 84 LEU A N 1
ATOM 698 C CA . LEU A 1 84 ? 5.915 2.075 -11.662 1.00 91.31 84 LEU A CA 1
ATOM 699 C C . LEU A 1 84 ? 4.826 2.423 -12.681 1.00 91.31 84 LEU A C 1
ATOM 701 O O . LEU A 1 84 ? 4.518 3.602 -12.877 1.00 91.31 84 LEU A O 1
ATOM 705 N N . PRO A 1 85 ? 4.195 1.416 -13.309 1.00 90.62 85 PRO A N 1
ATOM 706 C CA . PRO A 1 85 ? 3.051 1.666 -14.166 1.00 90.62 85 PRO A CA 1
ATOM 707 C C . PRO A 1 85 ? 1.896 2.254 -13.354 1.00 90.62 85 PRO A C 1
ATOM 709 O O . PRO A 1 85 ? 1.706 1.944 -12.171 1.00 90.62 85 PRO A O 1
ATOM 712 N N . ALA A 1 86 ? 1.077 3.067 -14.022 1.00 89.25 86 ALA A N 1
ATOM 713 C CA . ALA A 1 86 ? -0.179 3.524 -13.449 1.00 89.25 86 ALA A CA 1
ATOM 714 C C . ALA A 1 86 ? -1.041 2.311 -13.047 1.00 89.25 86 ALA A C 1
ATOM 716 O O . ALA A 1 86 ? -1.061 1.318 -13.779 1.00 89.25 86 ALA A O 1
ATOM 717 N N . PRO A 1 87 ? -1.821 2.385 -11.954 1.00 86.56 87 PRO A N 1
ATOM 718 C CA . PRO A 1 87 ? -2.580 1.233 -11.470 1.00 86.56 87 PRO A CA 1
ATOM 719 C C . PRO A 1 87 ? -3.525 0.604 -12.506 1.00 86.56 87 PRO A C 1
ATOM 721 O O . PRO A 1 87 ? -3.747 -0.602 -12.494 1.00 86.56 87 PRO A O 1
ATOM 724 N N . LYS A 1 88 ? -4.061 1.409 -13.435 1.00 85.56 88 LYS A N 1
ATOM 725 C CA . LYS A 1 88 ? -4.926 0.951 -14.539 1.00 85.56 88 LYS A CA 1
ATOM 726 C C . LYS A 1 88 ? -4.193 0.118 -15.603 1.00 85.56 88 LYS A C 1
ATOM 728 O O . LYS A 1 88 ? -4.847 -0.563 -16.376 1.00 85.56 88 LYS A O 1
ATOM 733 N N . ALA A 1 89 ? -2.863 0.189 -15.662 1.00 87.31 89 ALA A N 1
ATOM 734 C CA . ALA A 1 89 ? -2.028 -0.531 -16.627 1.00 87.31 89 ALA A CA 1
ATOM 735 C C . ALA A 1 89 ? -1.463 -1.858 -16.071 1.00 87.31 89 ALA A C 1
ATOM 737 O O . ALA A 1 89 ? -0.690 -2.540 -16.752 1.00 87.31 89 ALA A O 1
ATOM 738 N N . LEU A 1 90 ? -1.818 -2.228 -14.832 1.00 83.62 90 LEU A N 1
ATOM 739 C CA . LEU A 1 90 ? -1.395 -3.493 -14.225 1.00 83.62 90 LEU A CA 1
ATOM 740 C C . LEU A 1 90 ? -2.109 -4.697 -14.852 1.00 83.62 90 LEU A C 1
ATOM 742 O O . LEU A 1 90 ? -1.453 -5.647 -15.271 1.00 83.62 90 LEU A O 1
ATOM 746 N N . ASP A 1 91 ? -3.434 -4.662 -14.915 1.00 83.75 91 ASP A N 1
ATOM 747 C CA . ASP A 1 91 ? -4.297 -5.702 -15.480 1.00 83.75 91 ASP A CA 1
ATOM 748 C C . ASP A 1 91 ? -5.736 -5.167 -15.617 1.00 83.75 91 ASP A C 1
ATOM 750 O O . ASP A 1 91 ? -6.018 -4.012 -15.289 1.00 83.75 91 ASP A O 1
ATOM 754 N N . ALA A 1 92 ? -6.660 -6.014 -16.082 1.00 78.38 92 ALA A N 1
ATOM 755 C CA . ALA A 1 92 ? -8.079 -5.671 -16.192 1.00 78.38 92 ALA A CA 1
ATOM 756 C C . ALA A 1 92 ? -8.741 -5.363 -14.833 1.00 78.38 92 ALA A C 1
ATOM 758 O O . ALA A 1 92 ? -9.743 -4.652 -14.782 1.00 78.38 92 ALA A O 1
ATOM 759 N N . LEU A 1 93 ? -8.184 -5.882 -13.731 1.00 75.62 93 LEU A N 1
ATOM 760 C CA . LEU A 1 93 ? -8.669 -5.608 -12.381 1.00 75.62 93 LEU A CA 1
ATOM 761 C C . LEU A 1 93 ? -8.283 -4.189 -11.939 1.00 75.62 93 LEU A C 1
ATOM 763 O O . LEU A 1 93 ? -9.060 -3.529 -11.249 1.00 75.62 93 LEU A O 1
ATOM 767 N N . GLY A 1 94 ? -7.099 -3.711 -12.327 1.00 83.44 94 GLY A N 1
ATOM 768 C CA . GLY A 1 94 ? -6.540 -2.427 -11.926 1.00 83.44 94 GLY A CA 1
ATOM 769 C C . GLY A 1 94 ? -6.557 -2.263 -10.404 1.00 83.44 94 GLY A C 1
ATOM 770 O O . GLY A 1 94 ? -5.924 -3.025 -9.668 1.00 83.44 94 GLY A O 1
ATOM 771 N N . LEU A 1 95 ? -7.326 -1.275 -9.931 1.00 85.19 95 LEU A N 1
ATOM 772 C CA . LEU A 1 95 ? -7.646 -1.080 -8.512 1.00 85.19 95 LEU A CA 1
ATOM 773 C C . LEU A 1 95 ? -9.091 -1.462 -8.166 1.00 85.19 95 LEU A C 1
ATOM 775 O O . LEU A 1 95 ? -9.522 -1.202 -7.053 1.00 85.19 95 LEU A O 1
ATOM 779 N N . GLY A 1 96 ? -9.879 -2.038 -9.067 1.00 85.19 96 GLY A N 1
ATOM 780 C CA . GLY A 1 96 ? -11.302 -2.309 -8.851 1.00 85.19 96 GLY A CA 1
ATOM 781 C C . GLY A 1 96 ? -12.154 -1.048 -8.625 1.00 85.19 96 GLY A C 1
ATOM 782 O O . GLY A 1 96 ? -11.652 0.074 -8.555 1.00 85.19 96 GLY A O 1
ATOM 783 N N . SER A 1 97 ? -13.465 -1.233 -8.476 1.00 84.12 97 SER A N 1
ATOM 784 C CA . SER A 1 97 ? -14.451 -0.139 -8.496 1.00 84.12 97 SER A CA 1
ATOM 785 C C . SER A 1 97 ? -15.110 0.172 -7.147 1.00 84.12 97 SER A C 1
ATOM 787 O O . SER A 1 97 ? -15.522 1.305 -6.934 1.00 84.12 97 SER A O 1
ATOM 789 N N . GLY A 1 98 ? -15.198 -0.786 -6.219 1.00 90.19 98 GLY A N 1
ATOM 790 C CA . GLY A 1 98 ? -15.858 -0.585 -4.919 1.00 90.19 98 GLY A CA 1
ATOM 791 C C . GLY A 1 98 ? -15.023 0.219 -3.917 1.00 90.19 98 GLY A C 1
ATOM 792 O O . GLY A 1 98 ? -13.793 0.211 -3.994 1.00 90.19 98 GLY A O 1
ATOM 793 N N . ASN A 1 99 ? -15.669 0.887 -2.960 1.00 91.69 99 ASN A N 1
ATOM 794 C CA . ASN A 1 99 ? -14.982 1.505 -1.818 1.00 91.69 99 ASN A CA 1
ATOM 795 C C . ASN A 1 99 ? -14.556 0.420 -0.816 1.00 91.69 99 ASN A C 1
ATOM 797 O O . ASN A 1 99 ? -15.237 -0.595 -0.683 1.00 91.69 99 ASN A O 1
ATOM 801 N N . ARG A 1 100 ? -13.430 0.616 -0.123 1.00 93.62 100 ARG A N 1
ATOM 802 C CA . ARG A 1 100 ? -12.974 -0.288 0.944 1.00 93.62 100 ARG A CA 1
ATOM 803 C C . ARG A 1 100 ? -12.739 0.475 2.233 1.00 93.62 100 ARG A C 1
ATOM 805 O O . ARG A 1 100 ? -11.947 1.413 2.253 1.00 93.62 100 ARG A O 1
ATOM 812 N N . VAL A 1 101 ? -13.389 0.018 3.295 1.00 94.00 101 VAL A N 1
ATOM 813 C CA . VAL A 1 101 ? -13.199 0.555 4.639 1.00 94.00 101 VAL A CA 1
ATOM 814 C C . VAL A 1 101 ? -11.981 -0.104 5.266 1.00 94.00 101 VAL A C 1
ATOM 816 O O . VAL A 1 101 ? -12.069 -1.245 5.705 1.00 94.00 101 VAL A O 1
ATOM 819 N N . LEU A 1 102 ? -10.835 0.586 5.241 1.00 94.44 102 LEU A N 1
ATOM 820 C CA . LEU A 1 102 ? -9.626 0.129 5.941 1.00 94.44 102 LEU A CA 1
ATOM 821 C C . LEU A 1 102 ? -9.479 0.780 7.321 1.00 94.44 102 LEU A C 1
ATOM 823 O O . LEU A 1 102 ? -8.829 0.211 8.183 1.00 94.44 102 LEU A O 1
ATOM 827 N N . ALA A 1 103 ? -10.111 1.929 7.549 1.00 93.25 103 ALA A N 1
ATOM 828 C CA . ALA A 1 103 ? -10.230 2.577 8.850 1.00 93.25 103 ALA A CA 1
ATOM 829 C C . ALA A 1 103 ? -11.689 2.998 9.059 1.00 93.25 103 ALA A C 1
ATOM 831 O O . ALA A 1 103 ? -12.273 3.611 8.164 1.00 93.25 103 ALA A O 1
ATOM 832 N N . LYS A 1 104 ? -12.284 2.635 10.204 1.00 88.81 104 LYS A N 1
ATOM 833 C CA . LYS A 1 104 ? -13.707 2.897 10.493 1.00 88.81 104 LYS A CA 1
ATOM 834 C C . LYS A 1 104 ? -13.996 4.393 10.625 1.00 88.81 104 LYS A C 1
ATOM 836 O O . LYS A 1 104 ? -14.930 4.871 9.995 1.00 88.81 104 LYS A O 1
ATOM 841 N N . ASP A 1 105 ? -13.126 5.110 11.327 1.00 88.88 105 ASP A N 1
ATOM 842 C CA . ASP A 1 105 ? -13.234 6.555 11.570 1.00 88.88 105 ASP A CA 1
ATOM 843 C C . ASP A 1 105 ? -12.254 7.359 10.698 1.00 88.88 105 ASP A C 1
ATOM 845 O O . ASP A 1 105 ? -11.814 8.448 11.049 1.00 88.88 105 ASP A O 1
ATOM 849 N N . GLY A 1 106 ? -11.861 6.782 9.559 1.00 91.06 106 GLY A N 1
ATOM 850 C CA . GLY A 1 106 ? -10.941 7.414 8.625 1.00 91.06 106 GLY A CA 1
ATOM 851 C C . GLY A 1 106 ? -11.634 8.301 7.596 1.00 91.06 106 GLY A C 1
ATOM 852 O O . GLY A 1 106 ? -12.845 8.244 7.372 1.00 91.06 106 GLY A O 1
ATOM 853 N N . ARG A 1 107 ? -10.820 9.037 6.847 1.00 95.12 107 ARG A N 1
ATOM 854 C CA . ARG A 1 107 ? -11.230 9.789 5.665 1.00 95.12 107 ARG A CA 1
ATOM 855 C C . ARG A 1 107 ? -11.098 8.952 4.396 1.00 95.12 107 ARG A C 1
ATOM 857 O O . ARG A 1 107 ? -10.100 8.264 4.177 1.00 95.12 107 ARG A O 1
ATOM 864 N N . LEU A 1 108 ? -12.111 9.017 3.529 1.00 95.88 108 LEU A N 1
ATOM 865 C CA . LEU A 1 108 ? -12.093 8.345 2.228 1.00 95.88 108 LEU A CA 1
ATOM 866 C C . LEU A 1 108 ? -11.166 9.077 1.250 1.00 95.88 108 LEU A C 1
ATOM 868 O O . LEU A 1 108 ? -11.418 10.225 0.882 1.00 95.88 108 LEU A O 1
ATOM 872 N N . ASP A 1 109 ? -10.150 8.375 0.759 1.00 95.19 109 ASP A N 1
ATOM 873 C CA . ASP A 1 109 ? -9.378 8.802 -0.401 1.00 95.19 109 ASP A CA 1
ATOM 874 C C . ASP A 1 109 ? -10.171 8.502 -1.683 1.00 95.19 109 ASP A C 1
ATOM 876 O O . ASP A 1 109 ? -10.509 7.350 -1.967 1.00 95.19 109 ASP A O 1
ATOM 880 N N . SER A 1 110 ? -10.488 9.532 -2.472 1.00 92.88 110 SER A N 1
ATOM 881 C CA . SER A 1 110 ? -11.294 9.387 -3.692 1.00 92.88 110 SER A CA 1
ATOM 882 C C . SER A 1 110 ? -10.527 8.762 -4.862 1.00 92.88 110 SER A C 1
ATOM 884 O O . SER A 1 110 ? -11.142 8.126 -5.722 1.00 92.88 110 SER A O 1
ATOM 886 N N . LYS A 1 111 ? -9.194 8.889 -4.891 1.00 91.94 111 LYS A N 1
ATOM 887 C CA . LYS A 1 111 ? -8.325 8.370 -5.955 1.00 91.94 111 LYS A CA 1
ATOM 888 C C . LYS A 1 111 ? -8.167 6.854 -5.858 1.00 91.94 111 LYS A C 1
ATOM 890 O O . LYS A 1 111 ? -8.306 6.148 -6.857 1.00 91.94 111 LYS A O 1
ATOM 895 N N . TYR A 1 112 ? -7.909 6.354 -4.656 1.00 94.00 112 TYR A N 1
ATOM 896 C CA . TYR A 1 112 ? -7.685 4.941 -4.356 1.00 94.00 112 TYR A CA 1
ATOM 897 C C . TYR A 1 112 ? -8.922 4.251 -3.778 1.00 94.00 112 TYR A C 1
ATOM 899 O O . TYR A 1 112 ? -8.963 3.022 -3.717 1.00 94.00 112 TYR A O 1
ATOM 907 N N . ARG A 1 113 ? -9.965 5.008 -3.416 1.00 94.62 113 ARG A N 1
ATOM 908 C CA . ARG A 1 113 ? -11.251 4.504 -2.904 1.00 94.62 113 ARG A CA 1
ATOM 909 C C . ARG A 1 113 ? -11.078 3.628 -1.662 1.00 94.62 113 ARG A C 1
ATOM 911 O O . ARG A 1 113 ? -11.692 2.561 -1.548 1.00 94.62 113 ARG A O 1
ATOM 918 N N . ILE A 1 114 ? -10.199 4.060 -0.766 1.00 96.06 114 ILE A N 1
ATOM 919 C CA . ILE A 1 114 ? -9.915 3.427 0.525 1.00 96.06 114 ILE A CA 1
ATOM 920 C C . ILE A 1 114 ? -10.075 4.449 1.638 1.00 96.06 114 ILE A C 1
ATOM 922 O O . ILE A 1 114 ? -9.728 5.614 1.458 1.00 96.06 114 ILE A O 1
ATOM 926 N N . THR A 1 115 ? -10.602 4.022 2.777 1.00 96.50 115 THR A N 1
ATOM 927 C CA . THR A 1 115 ? -10.647 4.865 3.973 1.00 96.50 115 THR A CA 1
ATOM 928 C C . THR A 1 115 ? -9.328 4.761 4.722 1.00 96.50 115 THR A C 1
ATOM 930 O O . THR A 1 115 ? -8.890 3.654 5.022 1.00 96.50 115 THR A O 1
ATOM 933 N N . ILE A 1 116 ? -8.706 5.899 5.008 1.00 96.19 116 ILE A N 1
ATOM 934 C CA . ILE A 1 116 ? -7.403 6.020 5.664 1.00 96.19 116 ILE A CA 1
ATOM 935 C C . ILE A 1 116 ? -7.587 6.807 6.970 1.00 96.19 116 ILE A C 1
ATOM 937 O O . ILE A 1 116 ? -8.326 7.792 6.941 1.00 96.19 116 ILE A O 1
ATOM 941 N N . PRO A 1 117 ? -6.949 6.418 8.090 1.00 95.25 117 PRO A N 1
ATOM 942 C CA . PRO A 1 117 ? -7.052 7.155 9.353 1.00 95.25 117 PRO A CA 1
ATOM 943 C C . PRO A 1 117 ? -6.690 8.642 9.205 1.00 95.25 117 PRO A C 1
ATOM 945 O O . PRO A 1 117 ? -5.844 8.986 8.378 1.00 95.25 117 PRO A O 1
ATOM 948 N N . GLU A 1 118 ? -7.320 9.529 9.977 1.00 92.44 118 GLU A N 1
ATOM 949 C CA . GLU A 1 118 ? -7.126 10.984 9.834 1.00 92.44 118 GLU A CA 1
ATOM 950 C C . GLU A 1 118 ? -5.673 11.405 10.133 1.00 92.44 118 GLU A C 1
ATOM 952 O O . GLU A 1 118 ? -5.121 12.299 9.486 1.00 92.44 118 GLU A O 1
ATOM 957 N N . GLU A 1 119 ? -4.999 10.692 11.040 1.00 90.94 119 GLU A N 1
ATOM 958 C CA . GLU A 1 119 ? -3.610 10.956 11.442 1.00 90.94 119 GLU A CA 1
ATOM 959 C C . GLU A 1 119 ? -2.643 10.795 10.266 1.00 90.94 119 GLU A C 1
ATOM 961 O O . GLU A 1 119 ? -1.625 11.477 10.175 1.00 90.94 119 GLU A O 1
ATOM 966 N N . MET A 1 120 ? -3.001 9.933 9.316 1.00 91.94 120 MET A N 1
ATOM 967 C CA . MET A 1 120 ? -2.222 9.668 8.117 1.00 91.94 120 MET A CA 1
ATOM 968 C C . MET A 1 120 ? -2.361 10.765 7.056 1.00 91.94 120 MET A C 1
ATOM 970 O O . MET A 1 120 ? -1.718 10.655 6.020 1.00 91.94 120 MET A O 1
ATOM 974 N N . TRP A 1 121 ? -3.179 11.803 7.248 1.00 86.62 121 TRP A N 1
ATOM 975 C CA . TRP A 1 121 ? -3.271 12.947 6.326 1.00 86.62 121 TRP A CA 1
ATOM 976 C C . TRP A 1 121 ? -2.405 14.113 6.780 1.00 86.62 121 TRP A C 1
ATOM 978 O O . TRP A 1 121 ? -1.771 14.771 5.954 1.00 86.62 121 TRP A O 1
ATOM 988 N N . THR A 1 122 ? -2.313 14.310 8.088 1.00 81.00 122 THR A N 1
ATOM 989 C CA . THR A 1 122 ? -1.481 15.343 8.703 1.00 81.00 122 THR A CA 1
ATOM 990 C C . THR A 1 122 ? -0.022 14.864 8.745 1.00 81.00 122 THR A C 1
ATOM 992 O O . THR A 1 122 ? 0.259 13.663 8.761 1.00 81.00 122 THR A O 1
ATOM 995 N N . ALA A 1 123 ? 0.949 15.778 8.684 1.00 60.56 123 ALA A N 1
ATOM 996 C CA . ALA A 1 123 ? 2.309 15.444 9.116 1.00 60.56 123 ALA A CA 1
ATOM 997 C C . ALA A 1 123 ? 2.258 15.145 10.625 1.00 60.56 123 ALA A C 1
ATOM 999 O O . ALA A 1 123 ? 1.425 15.759 11.296 1.00 60.56 123 ALA A O 1
ATOM 1000 N N . PRO A 1 124 ? 3.077 14.230 11.176 1.00 55.22 124 PRO A N 1
ATOM 1001 C CA . PRO A 1 124 ? 3.026 13.947 12.604 1.00 55.22 124 PRO A CA 1
ATOM 1002 C C . PRO A 1 124 ? 3.179 15.268 13.360 1.00 55.22 124 PRO A C 1
ATOM 1004 O O . PRO A 1 124 ? 4.190 15.961 13.221 1.00 55.22 124 PRO A O 1
ATOM 1007 N N . ALA A 1 125 ? 2.134 15.659 14.092 1.00 47.59 125 ALA A N 1
ATOM 1008 C CA . ALA A 1 125 ? 2.238 16.771 15.012 1.00 47.59 125 ALA A CA 1
ATOM 1009 C C . ALA A 1 125 ? 3.349 16.390 15.989 1.00 47.59 125 ALA A C 1
ATOM 1011 O O . ALA A 1 125 ? 3.291 15.312 16.584 1.00 47.59 125 ALA A O 1
ATOM 1012 N N . LEU A 1 126 ? 4.375 17.240 16.110 1.00 44.16 126 LEU A N 1
ATOM 1013 C CA . LEU A 1 126 ? 5.319 17.169 17.219 1.00 44.16 126 LEU A CA 1
ATOM 1014 C C . LEU A 1 126 ? 4.479 16.986 18.479 1.00 44.16 126 LEU A C 1
ATOM 1016 O O . LEU A 1 126 ? 3.679 17.860 18.817 1.00 44.16 126 LEU A O 1
ATOM 1020 N N . THR A 1 127 ? 4.593 15.829 19.122 1.00 45.91 127 THR A N 1
ATOM 1021 C CA . THR A 1 127 ? 3.983 15.613 20.422 1.00 45.91 127 THR A CA 1
ATOM 1022 C C . THR A 1 127 ? 4.671 16.592 21.358 1.00 45.91 127 THR A C 1
ATOM 1024 O O . THR A 1 127 ? 5.779 16.338 21.830 1.00 45.91 127 THR A O 1
ATOM 1027 N N . THR A 1 128 ? 4.055 17.753 21.570 1.00 46.03 128 THR A N 1
ATOM 1028 C CA . THR A 1 128 ? 4.342 18.576 22.733 1.00 46.03 128 THR A CA 1
ATOM 1029 C C . THR A 1 128 ? 3.993 17.699 23.918 1.00 46.03 128 THR A C 1
ATOM 1031 O O . THR A 1 128 ? 2.818 17.507 24.234 1.00 46.03 128 THR A O 1
ATOM 1034 N N . ASP A 1 129 ? 5.025 17.121 24.523 1.00 45.59 129 ASP A N 1
ATOM 1035 C CA . ASP A 1 129 ? 4.957 16.642 25.885 1.00 45.59 129 ASP A CA 1
ATOM 1036 C C 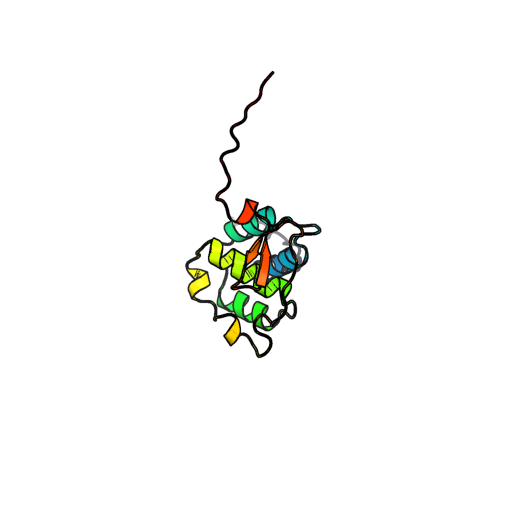. ASP A 1 129 ? 4.471 17.821 26.729 1.00 45.59 129 ASP A C 1
ATOM 1038 O O . ASP A 1 129 ? 5.171 18.809 26.949 1.00 45.59 129 ASP A O 1
ATOM 1042 N N . LYS A 1 130 ? 3.195 17.768 27.091 1.00 52.53 130 LYS A N 1
ATOM 1043 C CA . LYS A 1 130 ? 2.648 18.582 28.158 1.00 52.53 130 LYS A CA 1
ATOM 1044 C C . LYS A 1 130 ? 2.441 17.632 29.324 1.00 52.53 130 LYS A C 1
ATOM 1046 O O . LYS A 1 130 ? 1.310 17.329 29.694 1.00 52.53 130 LYS A O 1
ATOM 1051 N N . SER A 1 131 ? 3.553 17.139 29.868 1.00 50.06 131 SER A N 1
ATOM 1052 C CA . SER A 1 131 ? 3.590 16.657 31.241 1.00 50.06 131 SER A CA 1
ATOM 1053 C C . SER A 1 131 ? 3.171 17.818 32.141 1.00 50.06 131 SER A C 1
ATOM 1055 O O . SER A 1 131 ? 3.935 18.741 32.411 1.00 50.06 131 SER A O 1
ATOM 1057 N N . ALA A 1 132 ? 1.899 17.815 32.524 1.00 45.00 132 ALA A N 1
ATOM 1058 C CA . ALA A 1 132 ? 1.400 18.554 33.663 1.00 45.00 132 ALA A CA 1
ATOM 1059 C C . ALA A 1 132 ? 1.291 17.564 34.823 1.00 45.00 132 ALA A C 1
ATOM 1061 O O . ALA A 1 132 ? 0.376 16.739 34.839 1.00 45.00 132 ALA A O 1
ATOM 1062 N N . SER A 1 133 ? 2.239 17.635 35.757 1.00 41.19 133 SER A N 1
ATOM 1063 C CA . SER A 1 133 ? 2.083 17.381 37.198 1.00 41.19 133 SER A CA 1
ATOM 1064 C C . SER A 1 133 ? 3.330 17.878 37.913 1.00 41.19 133 SER A C 1
ATOM 1066 O O . SER A 1 133 ? 4.435 17.503 37.468 1.00 41.19 133 SER A O 1
#

Foldseek 3Di:
DDDDDDPPPPDDDDDDDLLRVLLVLQVCPPPNPDLVNSLVSVVVPLPDDLVVNLVVLLVDPDLSSNLSVLVSCVLVPHPSNVVHDQQVPSDVCRSHDAAEERDPCFDADPVNNYGDHPCVVDDNDPPPPPPDD

Secondary structure (DSSP, 8-state):
-----------------HHHHHHHHHHSTTTTS-HHHHHHHHHH-TT--HHHHHHHHHH---HHHHHHHHHHHHHTT-TTGGGSPPGGGS-SSTT-SS-EESSTTPEEETTTTEEE-GGGTS-----------

Sequence (133 aa):
MQAPGRQQDFWSVTLSSPERAYLEVLMDVPETVSFEHANQLLQGMTTLSPRRMEQLLRKCTSVKVRRLFYWMAERNNYAWFKKLPAPKALDALGLGSGNRVLAKDGRLDSKYRITIPEEMWTAPALTTDKSAS

Radius of gyration: 19.14 Å; chains: 1; bounding box: 68×40×54 Å

pLDDT: mean 85.06, std 15.48, range [41.09, 97.56]